Protein AF-A0AAQ4R296-F1 (afdb_monomer_lite)

Radius of gyration: 32.79 Å; chains: 1; bounding box: 54×38×102 Å

Foldseek 3Di:
DDDPPDDPDVVVVVVVVVVVVPPPPPVPPPPDPDDQADPVRDGPDDPDDPVPPVVVVVPVPVCLVVDDPVVVVVVVVVVVVVVCVVVVVVVVVVCVVVCVPVD

Organism: NCBI:txid481459

Secondary structure (DSSP, 8-state):
---------HHHHHHHHHHHHHS------------SB-TTS-B-------TTTTHHHH-HHHHHHHS-HHHHHHHHHHHHHHHHHHHHHHHHHHHHHHTTT--

pLDDT: mean 73.08, std 14.87, range [43.41, 98.0]

Sequence (103 aa):
MLSRKGLIPEDYLLTRLAEDVLQPKCFKAKPGKARFVTKNGTCNVAHTNIREQGRFLLDVFTTLVDLKWLHTLIIFTMSYLCSWLLFGMIWWLIAFAHGDLDQ

Structure (mmCIF, N/CA/C/O backbone):
data_AF-A0AAQ4R296-F1
#
_entry.id   AF-A0AAQ4R296-F1
#
loop_
_atom_site.group_PDB
_atom_site.id
_atom_site.type_symbol
_atom_site.label_atom_id
_atom_site.label_alt_id
_atom_site.label_comp_id
_atom_site.label_asym_id
_atom_site.label_entity_id
_atom_site.label_seq_id
_atom_site.pdbx_PDB_ins_code
_atom_site.Cartn_x
_atom_site.Cartn_y
_atom_site.Cartn_z
_atom_site.occupancy
_atom_site.B_iso_or_equiv
_atom_site.auth_seq_id
_atom_site.auth_comp_id
_atom_site.auth_asym_id
_atom_site.auth_atom_id
_atom_site.pdbx_PDB_model_num
ATOM 1 N N . MET A 1 1 ? 32.232 12.709 76.988 1.00 43.41 1 MET A N 1
ATOM 2 C CA . MET A 1 1 ? 31.586 11.778 76.038 1.00 43.41 1 MET A CA 1
ATOM 3 C C . MET A 1 1 ? 30.562 12.562 75.227 1.00 43.41 1 MET A C 1
ATOM 5 O O . MET A 1 1 ? 29.552 12.980 75.773 1.00 43.41 1 MET A O 1
ATOM 9 N N . LEU A 1 2 ? 30.902 12.890 73.977 1.00 47.44 2 LEU A N 1
ATOM 10 C CA . LEU A 1 2 ? 30.136 13.767 73.080 1.00 47.44 2 LEU A CA 1
ATOM 11 C C . LEU A 1 2 ? 28.945 13.012 72.472 1.00 47.44 2 LEU A C 1
ATOM 13 O O . LEU A 1 2 ? 29.137 12.147 71.621 1.00 47.44 2 LEU A O 1
ATOM 17 N N . SER A 1 3 ? 27.720 13.356 72.881 1.00 50.81 3 SER A N 1
ATOM 18 C CA . SER A 1 3 ? 26.495 12.883 72.226 1.00 50.81 3 SER A CA 1
ATOM 19 C C . SER A 1 3 ? 26.169 13.805 71.053 1.00 50.81 3 SER A C 1
ATOM 21 O O . SER A 1 3 ? 25.527 14.846 71.194 1.00 50.81 3 SER A O 1
ATOM 23 N N . ARG A 1 4 ? 26.695 13.438 69.883 1.00 54.53 4 ARG A N 1
ATOM 24 C CA . ARG A 1 4 ? 26.392 14.057 68.592 1.00 54.53 4 ARG A CA 1
ATOM 25 C C . ARG A 1 4 ? 24.957 13.657 68.223 1.00 54.53 4 ARG A C 1
ATOM 27 O O . ARG A 1 4 ? 24.749 12.640 67.570 1.00 54.53 4 ARG A O 1
ATOM 34 N N . LYS A 1 5 ? 23.960 14.415 68.692 1.00 55.22 5 LYS A N 1
ATOM 35 C CA . LYS A 1 5 ? 22.577 14.282 68.212 1.00 55.22 5 LYS A CA 1
ATOM 36 C C . LYS A 1 5 ? 22.589 14.620 66.724 1.00 55.22 5 LYS A C 1
ATOM 38 O O . LYS A 1 5 ? 22.878 15.752 66.344 1.00 55.22 5 LYS A O 1
ATOM 43 N N . GLY A 1 6 ? 22.417 13.587 65.905 1.00 60.69 6 GLY A N 1
ATOM 44 C CA . GLY A 1 6 ? 22.441 13.682 64.458 1.00 60.69 6 GLY A CA 1
ATOM 45 C C . GLY A 1 6 ? 21.386 14.670 63.986 1.00 60.69 6 GLY A C 1
ATOM 46 O O . GLY A 1 6 ? 20.214 14.536 64.327 1.00 60.69 6 GLY A O 1
ATOM 47 N N . LEU A 1 7 ? 21.844 15.656 63.218 1.00 61.12 7 LEU A N 1
ATOM 48 C CA . LEU A 1 7 ? 21.028 16.437 62.305 1.00 61.12 7 LEU A CA 1
ATOM 49 C C . LEU A 1 7 ? 20.248 15.462 61.415 1.00 61.12 7 LEU A C 1
ATOM 51 O O . LEU A 1 7 ? 20.813 14.898 60.478 1.00 61.12 7 LEU A O 1
ATOM 55 N N . ILE A 1 8 ? 18.968 15.264 61.701 1.00 62.47 8 ILE A N 1
ATOM 56 C CA . ILE A 1 8 ? 18.007 14.934 60.655 1.00 62.47 8 ILE A CA 1
ATOM 57 C C . ILE A 1 8 ? 17.452 16.287 60.200 1.00 62.47 8 ILE A C 1
ATOM 59 O O . ILE A 1 8 ? 16.864 16.984 61.025 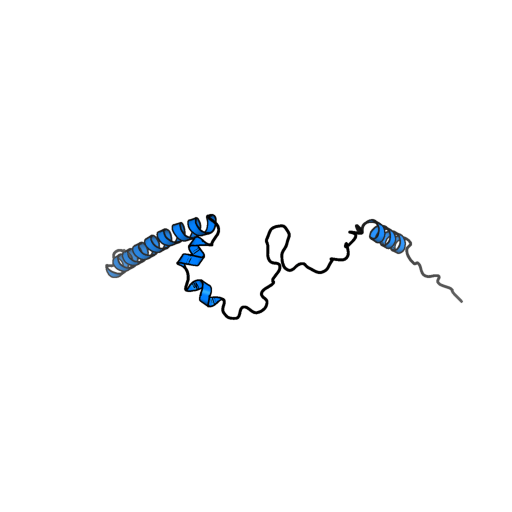1.00 62.47 8 ILE A O 1
ATOM 63 N N . PRO A 1 9 ? 17.684 16.712 58.948 1.00 65.69 9 PRO A N 1
ATOM 64 C CA . PRO A 1 9 ? 17.071 17.925 58.421 1.00 65.69 9 PRO A CA 1
ATOM 65 C C . PRO A 1 9 ? 15.544 17.752 58.388 1.00 65.69 9 PRO A C 1
ATOM 67 O O . PRO A 1 9 ? 15.049 16.821 57.751 1.00 65.69 9 PRO A O 1
ATOM 70 N N . GLU A 1 10 ? 14.805 18.635 59.069 1.00 64.81 10 GLU A N 1
ATOM 71 C CA . GLU A 1 10 ? 13.326 18.724 59.062 1.00 64.81 10 GLU A CA 1
ATOM 72 C C . GLU A 1 10 ? 12.752 18.805 57.633 1.00 64.81 10 GLU A C 1
ATOM 74 O O . GLU A 1 10 ? 11.625 18.385 57.362 1.00 64.81 10 GLU A O 1
ATOM 79 N N . ASP A 1 11 ? 13.582 19.250 56.689 1.00 60.94 11 ASP A N 1
ATOM 80 C CA . ASP A 1 11 ? 13.326 19.261 55.252 1.00 60.94 11 ASP A CA 1
ATOM 81 C C . ASP A 1 11 ? 12.949 17.867 54.724 1.00 60.94 11 ASP A C 1
ATOM 83 O O . ASP A 1 11 ? 12.101 17.741 53.841 1.00 60.94 11 ASP A O 1
ATOM 87 N N . TYR A 1 12 ? 13.521 16.795 55.287 1.00 67.06 12 TYR A N 1
ATOM 88 C CA . TYR A 1 12 ? 13.234 15.423 54.864 1.00 67.06 12 TYR A CA 1
ATOM 89 C C . TYR A 1 12 ? 11.830 14.969 55.288 1.00 67.06 12 TYR A C 1
ATOM 91 O O . TYR A 1 12 ? 11.148 14.268 54.538 1.00 67.06 12 TYR A O 1
ATOM 99 N N . LEU A 1 13 ? 11.373 15.395 56.469 1.00 69.12 13 LEU A N 1
ATOM 100 C CA . LEU A 1 13 ? 10.030 15.084 56.962 1.00 69.12 13 LEU A CA 1
ATOM 101 C C . LEU A 1 13 ? 8.962 15.882 56.211 1.00 69.12 13 LEU A C 1
ATOM 103 O O . LEU A 1 13 ? 7.935 15.327 55.823 1.00 69.12 13 LEU A O 1
ATOM 107 N N . LEU A 1 14 ? 9.238 17.158 55.944 1.00 69.00 14 LEU A N 1
ATOM 108 C CA . LEU A 1 14 ? 8.372 18.040 55.162 1.00 69.00 14 LEU A CA 1
ATOM 109 C C . LEU A 1 14 ? 8.243 17.567 53.711 1.00 69.00 14 LEU A C 1
ATOM 111 O O . LEU A 1 14 ? 7.138 17.553 53.175 1.00 69.00 14 LEU A O 1
ATOM 115 N N . THR A 1 15 ? 9.335 17.096 53.103 1.00 68.81 15 THR A N 1
ATOM 116 C CA . THR A 1 15 ? 9.303 16.530 51.745 1.00 68.81 15 THR A CA 1
ATOM 117 C C . THR A 1 15 ? 8.470 15.247 51.703 1.00 68.81 15 THR A C 1
ATOM 119 O O . THR A 1 15 ? 7.649 15.073 50.808 1.00 68.81 15 THR A O 1
ATOM 122 N N . ARG A 1 16 ? 8.602 14.370 52.709 1.00 68.31 16 ARG A N 1
ATOM 123 C CA . ARG A 1 16 ? 7.781 13.152 52.812 1.00 68.31 16 ARG A CA 1
ATOM 124 C C . ARG A 1 16 ? 6.297 13.450 53.039 1.00 68.31 16 ARG A C 1
ATOM 126 O O . ARG A 1 16 ? 5.463 12.803 52.415 1.00 68.31 16 ARG A O 1
ATOM 133 N N . LEU A 1 17 ? 5.968 14.441 53.869 1.00 70.50 17 LEU A N 1
ATOM 134 C CA . LEU A 1 17 ? 4.584 14.878 54.085 1.00 70.50 17 LEU A CA 1
ATOM 135 C C . LEU A 1 17 ? 3.977 15.540 52.841 1.00 70.50 17 LEU A C 1
ATOM 137 O O . LEU A 1 17 ? 2.805 15.315 52.545 1.00 70.50 17 LEU A O 1
ATOM 141 N N . ALA A 1 18 ? 4.758 16.326 52.0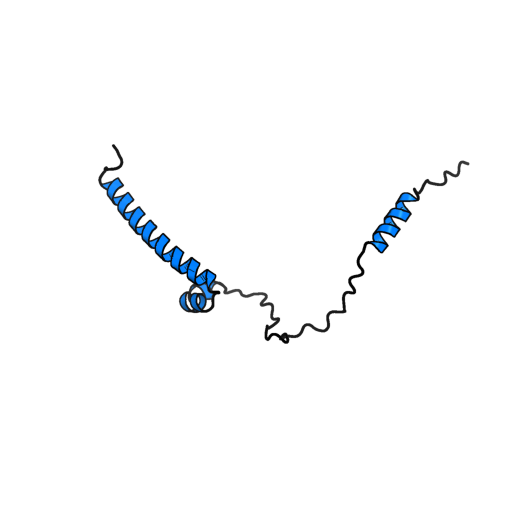95 1.00 68.06 18 ALA A N 1
ATOM 142 C CA . ALA A 1 18 ? 4.314 16.922 50.836 1.00 68.06 18 ALA A CA 1
ATOM 143 C C . ALA A 1 18 ? 4.031 15.852 49.765 1.00 68.06 18 ALA A C 1
ATOM 145 O O . ALA A 1 18 ? 3.042 15.957 49.037 1.00 68.06 18 ALA A O 1
ATOM 146 N N . GLU A 1 19 ? 4.844 14.792 49.714 1.00 62.59 19 GLU A N 1
ATOM 147 C CA . GLU A 1 19 ? 4.645 13.661 48.801 1.00 62.59 19 GLU A CA 1
ATOM 148 C C . GLU A 1 19 ? 3.344 12.888 49.099 1.00 62.59 19 GLU A C 1
ATOM 150 O O . GLU A 1 19 ? 2.627 12.495 48.176 1.00 62.59 19 GLU A O 1
ATOM 155 N N . ASP A 1 20 ? 2.987 12.728 50.380 1.00 61.12 20 ASP A N 1
ATOM 156 C CA . ASP A 1 20 ? 1.760 12.033 50.804 1.00 61.12 20 ASP A CA 1
ATOM 157 C C . ASP A 1 20 ? 0.470 12.808 50.476 1.00 61.12 20 ASP A C 1
ATOM 159 O O . ASP A 1 20 ? -0.585 12.199 50.272 1.00 61.12 20 ASP A O 1
ATOM 163 N N . VAL A 1 21 ? 0.532 14.143 50.400 1.00 63.72 21 VAL A N 1
ATOM 164 C CA . VAL A 1 21 ? -0.616 14.994 50.028 1.00 63.72 21 VAL A CA 1
ATOM 165 C C . VAL A 1 21 ? -0.749 15.129 48.506 1.00 63.72 21 VAL A C 1
ATOM 167 O O . VAL A 1 21 ? -1.869 15.213 47.999 1.00 63.72 21 VAL A O 1
ATOM 170 N N . LEU A 1 22 ? 0.367 15.115 47.765 1.00 60.75 22 LEU A N 1
ATOM 171 C CA . LEU A 1 22 ? 0.367 15.233 46.302 1.00 60.75 22 LEU A CA 1
ATOM 172 C C . LEU A 1 22 ? 0.099 13.906 45.581 1.00 60.75 22 LEU A C 1
ATOM 174 O O . LEU A 1 22 ? -0.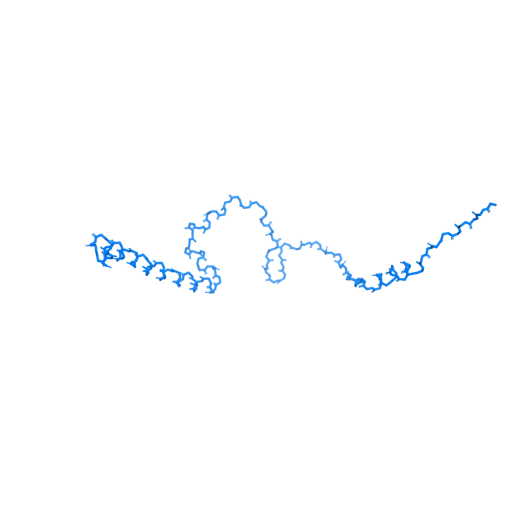168 13.918 44.382 1.00 60.75 22 LEU A O 1
ATOM 178 N N . GLN A 1 23 ? 0.116 12.763 46.272 1.00 55.19 23 GLN A N 1
ATOM 179 C CA . GLN A 1 23 ? -0.436 11.527 45.725 1.00 55.19 23 GLN A CA 1
ATOM 180 C C . GLN A 1 23 ? -1.958 11.679 45.601 1.00 55.19 23 GLN A C 1
ATOM 182 O O . GLN A 1 23 ? -2.662 11.614 46.617 1.00 55.19 23 GLN A O 1
ATOM 187 N N . PRO A 1 24 ? -2.528 11.820 44.384 1.00 49.69 24 PRO A N 1
ATOM 188 C CA . PRO A 1 24 ? -3.953 11.633 44.243 1.00 49.69 24 PRO A CA 1
ATOM 189 C C . PRO A 1 24 ? -4.212 10.192 44.667 1.00 49.69 24 PRO A C 1
ATOM 191 O O . PRO A 1 24 ? -3.817 9.248 43.978 1.00 49.69 24 PRO A O 1
ATOM 194 N N . LYS A 1 25 ? -4.881 10.003 45.807 1.00 52.59 25 LYS A N 1
ATOM 195 C CA . LYS A 1 25 ? -5.518 8.733 46.151 1.00 52.59 25 LYS A CA 1
ATOM 196 C C . LYS A 1 25 ? -6.626 8.519 45.128 1.00 52.59 25 LYS A C 1
ATOM 198 O O . LYS A 1 25 ? -7.805 8.714 45.405 1.00 52.59 25 LYS A O 1
ATOM 203 N N . CYS A 1 26 ? -6.235 8.150 43.909 1.00 49.94 26 CYS A N 1
ATOM 204 C CA . CYS A 1 26 ? -7.105 7.535 42.940 1.00 49.94 26 CYS A CA 1
ATOM 205 C C . CYS A 1 26 ? -7.573 6.277 43.649 1.00 49.94 26 CYS A C 1
ATOM 207 O O . CYS A 1 26 ? -6.830 5.300 43.752 1.00 49.94 26 CYS A O 1
ATOM 209 N N . PHE A 1 27 ? -8.760 6.361 44.246 1.00 53.31 27 PHE A N 1
ATOM 210 C CA . PHE A 1 27 ? -9.475 5.225 44.781 1.00 53.31 27 PHE A CA 1
ATOM 211 C C . PHE A 1 27 ? -9.518 4.210 43.644 1.00 53.31 27 PHE A C 1
ATOM 213 O O . PHE A 1 27 ? -10.321 4.320 42.718 1.00 53.31 27 PHE A O 1
ATOM 220 N N . LYS A 1 28 ? -8.593 3.249 43.668 1.00 58.72 28 LYS A N 1
ATOM 221 C CA . LYS A 1 28 ? -8.639 2.082 42.807 1.00 58.72 28 LYS A CA 1
ATOM 222 C C . LYS A 1 28 ? -9.855 1.319 43.303 1.00 58.72 28 LYS A C 1
ATOM 224 O O . LYS A 1 28 ? -9.759 0.520 44.232 1.00 58.72 28 LYS A O 1
ATOM 229 N N . ALA A 1 29 ? -11.022 1.649 42.750 1.00 62.00 29 ALA A N 1
ATOM 230 C CA . ALA A 1 29 ? -12.213 0.843 42.904 1.00 62.00 29 ALA A CA 1
ATOM 231 C C . ALA A 1 29 ? -11.769 -0.585 42.600 1.00 62.00 29 ALA A C 1
ATOM 233 O O . ALA A 1 29 ? -11.218 -0.828 41.523 1.00 62.00 29 ALA A O 1
ATOM 234 N N . LYS A 1 30 ? -11.894 -1.487 43.584 1.00 60.41 30 LYS A N 1
ATOM 235 C CA . LYS A 1 30 ? -11.560 -2.903 43.410 1.00 60.41 30 LYS A CA 1
ATOM 236 C C . LYS A 1 30 ? -12.162 -3.320 42.070 1.00 60.41 30 LYS A C 1
ATOM 238 O O . LYS A 1 30 ? -13.385 -3.204 41.946 1.00 60.41 30 LYS A O 1
ATOM 243 N N . PRO A 1 31 ? -11.367 -3.712 41.059 1.00 60.97 31 PRO A N 1
ATOM 244 C CA . PRO A 1 31 ? -11.952 -4.082 39.789 1.00 60.97 31 PRO A CA 1
ATOM 245 C C . PRO A 1 31 ? -12.828 -5.295 40.082 1.00 60.97 31 PRO A C 1
ATOM 247 O O . PRO A 1 31 ? -12.338 -6.359 40.461 1.00 60.97 31 PRO A O 1
ATOM 250 N N . GLY A 1 32 ? -14.148 -5.111 40.005 1.00 64.94 32 GLY A N 1
ATOM 251 C CA . GLY A 1 32 ? -15.073 -6.234 40.011 1.00 64.94 32 GLY A CA 1
ATOM 252 C C . GLY A 1 32 ? -14.631 -7.211 38.924 1.00 64.94 32 GLY A C 1
ATOM 253 O O . GLY A 1 32 ? -14.050 -6.778 37.927 1.00 64.94 32 GLY A O 1
ATOM 254 N N . LYS A 1 33 ? -14.868 -8.515 39.131 1.00 71.69 33 LYS A N 1
ATOM 255 C CA . LYS A 1 33 ? -14.536 -9.577 38.164 1.00 71.69 33 LYS A CA 1
ATOM 256 C C . LYS A 1 33 ? -14.716 -9.067 36.729 1.00 71.69 33 LYS A C 1
ATOM 258 O O . LYS A 1 33 ? -15.815 -8.630 36.373 1.00 71.69 33 LYS A O 1
ATOM 263 N N . ALA A 1 34 ? -13.636 -9.091 35.946 1.00 69.00 34 ALA A N 1
ATOM 264 C CA . ALA A 1 34 ? -13.670 -8.660 34.556 1.00 69.00 34 ALA A CA 1
ATOM 265 C C . ALA A 1 34 ? -14.779 -9.435 33.830 1.00 69.00 34 ALA A C 1
ATOM 267 O O . ALA A 1 34 ? -14.850 -10.662 33.908 1.00 69.00 34 ALA A O 1
ATOM 268 N N . ARG A 1 35 ? -15.700 -8.712 33.191 1.00 72.88 35 ARG A N 1
ATOM 269 C CA . ARG A 1 35 ? -16.821 -9.319 32.465 1.00 72.88 35 ARG A CA 1
ATOM 270 C C . ARG A 1 35 ? -16.341 -9.763 31.085 1.00 72.88 35 ARG A C 1
ATOM 272 O O . ARG A 1 35 ? -15.591 -9.029 30.448 1.00 72.88 35 ARG A O 1
ATOM 279 N N . PHE A 1 36 ? -16.801 -10.932 30.633 1.00 72.38 36 PHE A N 1
ATOM 280 C CA . PHE A 1 36 ? -16.465 -11.497 29.317 1.00 72.38 36 PHE A CA 1
ATOM 281 C C . PHE A 1 36 ? -16.958 -10.613 28.160 1.00 72.38 36 PHE A C 1
ATOM 283 O O . PHE A 1 36 ? -16.276 -10.485 27.151 1.00 72.38 36 PHE A O 1
ATOM 290 N N . VAL A 1 37 ? -18.100 -9.940 28.336 1.00 76.44 37 VAL A N 1
ATOM 291 C CA . VAL A 1 37 ? -18.661 -8.974 27.380 1.00 76.44 37 VAL A CA 1
ATOM 292 C C . VAL A 1 37 ? -18.986 -7.678 28.118 1.00 76.44 37 VAL A C 1
ATOM 294 O O . VAL A 1 37 ? -19.566 -7.696 29.211 1.00 76.44 37 VAL A O 1
ATOM 297 N N . THR A 1 38 ? -18.587 -6.543 27.552 1.00 78.25 38 THR A N 1
ATOM 298 C CA . THR A 1 38 ? -18.938 -5.219 28.074 1.00 78.25 38 THR A CA 1
ATOM 299 C C . THR A 1 38 ? -20.364 -4.841 27.665 1.00 78.25 38 THR A C 1
ATOM 301 O O . THR A 1 38 ? -20.917 -5.372 26.706 1.00 78.25 38 THR A O 1
ATOM 304 N N . LYS A 1 39 ? -20.982 -3.873 28.356 1.00 80.31 39 LYS A N 1
ATOM 305 C CA . LYS A 1 39 ? -22.314 -3.364 27.966 1.00 80.31 39 LYS A CA 1
ATOM 306 C C . LYS A 1 39 ? -22.337 -2.724 26.568 1.00 80.31 39 LYS A C 1
ATOM 308 O O . LYS A 1 39 ? -23.408 -2.577 25.999 1.00 80.31 39 LYS A O 1
ATOM 313 N N . ASN A 1 40 ? -21.166 -2.390 26.024 1.00 78.12 40 ASN A N 1
ATOM 314 C CA . ASN A 1 40 ? -20.994 -1.829 24.687 1.00 78.12 40 ASN A CA 1
ATOM 315 C C . ASN A 1 40 ? -20.862 -2.924 23.610 1.00 78.12 40 ASN A C 1
ATOM 317 O O . ASN A 1 40 ? -20.573 -2.614 22.462 1.00 78.12 40 ASN A O 1
ATOM 321 N N . GLY A 1 41 ? -21.016 -4.202 23.984 1.00 74.69 41 GLY A N 1
ATOM 322 C CA . GLY A 1 41 ? -20.924 -5.344 23.072 1.00 74.69 41 GLY A CA 1
ATOM 323 C C . GLY A 1 41 ? -19.498 -5.802 22.765 1.00 74.69 41 GLY A C 1
ATOM 324 O O . GLY A 1 41 ? -19.322 -6.751 22.009 1.00 74.69 41 GLY A O 1
ATOM 325 N N . THR A 1 42 ? -18.468 -5.180 23.351 1.00 73.44 42 THR A N 1
ATOM 326 C CA . THR A 1 42 ? -17.080 -5.610 23.134 1.00 73.44 42 THR A CA 1
ATOM 327 C C . THR A 1 42 ? -16.748 -6.827 24.000 1.00 73.44 42 THR A C 1
ATOM 329 O O . THR A 1 42 ? -16.980 -6.823 25.212 1.00 73.44 42 THR A O 1
ATOM 332 N N . CYS A 1 43 ? -16.200 -7.877 23.390 1.00 74.50 43 CYS A N 1
ATOM 333 C CA . CYS A 1 43 ? -15.724 -9.061 24.103 1.00 74.50 43 CYS A CA 1
ATOM 334 C C . CYS A 1 43 ? -14.337 -8.791 24.695 1.00 74.50 43 CYS A C 1
ATOM 336 O O . CYS A 1 43 ? -13.405 -8.432 23.980 1.00 74.50 43 CYS A O 1
ATOM 338 N N . ASN A 1 44 ? -14.184 -8.987 26.001 1.00 68.62 44 ASN A N 1
ATOM 339 C CA . ASN A 1 44 ? -12.929 -8.781 26.718 1.00 68.62 44 ASN A CA 1
ATOM 340 C C . ASN A 1 44 ? -12.094 -10.072 26.736 1.00 68.62 44 ASN A C 1
ATOM 342 O O . ASN A 1 44 ? -11.717 -10.580 27.793 1.00 68.62 44 ASN A O 1
ATOM 346 N N . VAL A 1 45 ? -11.870 -10.638 25.549 1.00 69.56 45 VAL A N 1
ATOM 347 C CA . VAL A 1 45 ? -11.063 -11.843 25.351 1.00 69.56 45 VAL A CA 1
ATOM 348 C C . VAL A 1 45 ? -9.727 -11.416 24.770 1.00 69.56 45 VAL A C 1
ATOM 350 O O . VAL A 1 45 ? -9.608 -11.134 23.581 1.00 69.56 45 VAL A O 1
ATOM 353 N N . ALA A 1 46 ? -8.704 -11.359 25.616 1.00 64.06 46 ALA A N 1
ATOM 354 C CA . ALA A 1 46 ? -7.338 -11.237 25.141 1.00 64.06 46 ALA A CA 1
ATOM 355 C C . ALA A 1 46 ? -6.914 -12.597 24.570 1.00 64.06 46 ALA A C 1
ATOM 357 O O . ALA A 1 46 ? -6.626 -13.528 25.322 1.00 64.06 46 A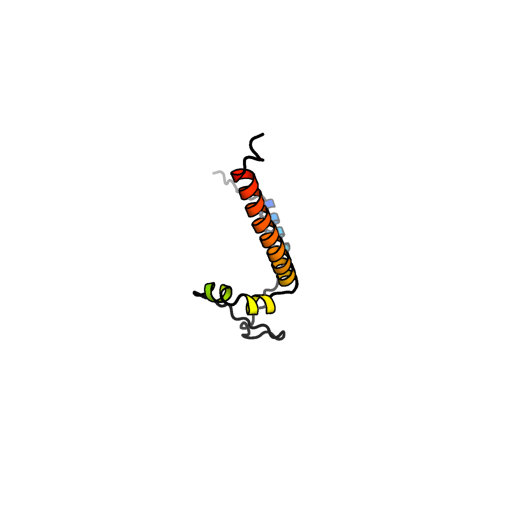LA A O 1
ATOM 358 N N . HIS A 1 47 ? -6.901 -12.730 23.243 1.00 63.31 47 HIS A N 1
ATOM 359 C CA . HIS A 1 47 ? -6.284 -13.875 22.578 1.00 63.31 47 HIS A CA 1
ATOM 360 C C . HIS A 1 47 ? -4.761 -13.820 22.780 1.00 63.31 47 HIS A C 1
ATOM 362 O O . HIS A 1 47 ? -4.009 -13.289 21.967 1.00 63.31 47 HIS A O 1
ATOM 368 N N . THR A 1 48 ? -4.300 -14.365 23.901 1.00 54.22 48 THR A N 1
ATOM 369 C CA . THR A 1 48 ? 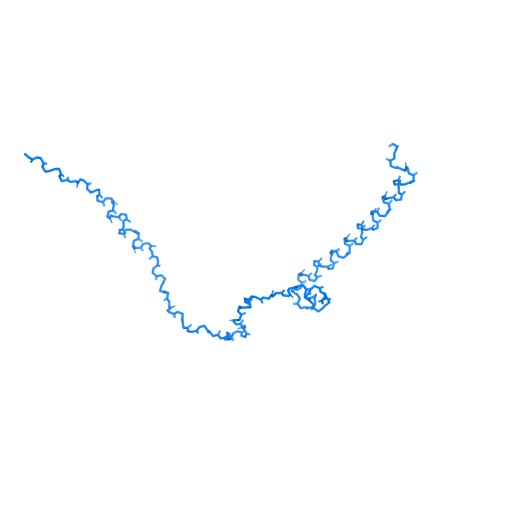-2.899 -14.730 24.100 1.00 54.22 48 THR A CA 1
ATOM 370 C C . THR A 1 48 ? -2.660 -16.058 23.370 1.00 54.22 48 THR A C 1
ATOM 372 O O . THR A 1 48 ? -3.403 -17.011 23.589 1.00 54.22 48 THR A O 1
ATOM 375 N N . ASN A 1 49 ? -1.659 -16.111 22.478 1.00 54.16 49 ASN A N 1
ATOM 376 C CA . ASN A 1 49 ? -1.268 -17.274 21.653 1.00 54.16 49 ASN A CA 1
ATOM 377 C C . ASN A 1 49 ? -2.051 -17.519 20.338 1.00 54.16 49 ASN A C 1
ATOM 379 O O . ASN A 1 49 ? -2.494 -18.633 20.060 1.00 54.16 49 ASN A O 1
ATOM 383 N N . ILE A 1 50 ? -2.168 -16.507 19.468 1.00 60.31 50 ILE A N 1
ATOM 384 C CA . ILE A 1 50 ? -2.538 -16.739 18.058 1.00 60.31 50 ILE A CA 1
ATOM 385 C C . ILE A 1 50 ? -1.268 -17.108 17.291 1.00 60.31 50 ILE A C 1
ATOM 387 O O . ILE A 1 50 ? -0.551 -16.250 16.787 1.00 60.31 50 ILE A O 1
ATOM 391 N N . ARG A 1 51 ? -0.978 -18.405 17.211 1.00 56.38 51 ARG A N 1
ATOM 392 C CA . ARG A 1 51 ? 0.212 -18.939 16.529 1.00 56.38 51 ARG A CA 1
ATOM 393 C C . ARG A 1 51 ? 0.114 -18.912 14.993 1.00 56.38 51 ARG A C 1
ATOM 395 O O . ARG A 1 51 ? 1.064 -19.289 14.320 1.00 56.38 51 ARG A O 1
ATOM 402 N N . GLU A 1 52 ? -1.014 -18.455 14.440 1.00 56.19 52 GLU A N 1
ATOM 403 C CA . GLU A 1 52 ? -1.337 -18.517 13.005 1.00 56.19 52 GLU A CA 1
ATOM 404 C C . GLU A 1 52 ? -1.803 -17.171 12.417 1.00 56.19 52 GLU A C 1
ATOM 406 O O . GLU A 1 52 ? -2.763 -17.102 11.652 1.00 56.19 52 GLU A O 1
ATOM 411 N N . GLN A 1 53 ? -1.116 -16.072 12.744 1.00 58.22 53 GLN A N 1
ATOM 412 C CA . GLN A 1 53 ? -1.446 -14.749 12.188 1.00 58.22 53 GLN A CA 1
ATOM 413 C C . GLN A 1 53 ? -1.263 -14.654 10.655 1.00 58.22 53 GLN A C 1
ATOM 415 O O . GLN A 1 53 ? -1.814 -13.756 10.024 1.00 58.22 53 GLN A O 1
ATOM 420 N N . GLY A 1 54 ? -0.540 -15.590 10.030 1.00 58.38 54 GLY A N 1
ATOM 421 C CA . GLY A 1 54 ? -0.342 -15.620 8.575 1.00 58.38 54 GLY A CA 1
ATOM 422 C C . GLY A 1 54 ? -1.604 -15.959 7.771 1.00 58.38 54 GLY A C 1
ATOM 423 O O . GLY A 1 54 ? -1.705 -15.579 6.608 1.00 58.38 54 GLY A O 1
ATOM 424 N N . ARG A 1 55 ? -2.598 -16.618 8.385 1.00 63.16 55 ARG A N 1
ATOM 425 C CA . ARG A 1 55 ? -3.841 -17.011 7.699 1.00 63.16 55 ARG A CA 1
ATOM 426 C C . ARG A 1 55 ? -4.748 -15.811 7.380 1.00 63.16 55 ARG A C 1
ATOM 428 O O . ARG A 1 55 ? -5.564 -15.903 6.474 1.00 63.16 55 ARG A O 1
ATOM 435 N N . PHE A 1 56 ? -4.547 -14.676 8.057 1.00 57.88 56 PHE A N 1
ATOM 436 C CA . PHE A 1 56 ? -5.256 -13.421 7.778 1.00 57.88 56 PHE A CA 1
ATOM 437 C C . PHE A 1 56 ? -4.757 -12.715 6.508 1.00 57.88 56 PHE A C 1
ATOM 439 O O . PHE A 1 56 ? -5.522 -11.996 5.879 1.00 57.88 56 PHE A O 1
ATOM 446 N N . LEU A 1 57 ? -3.500 -12.932 6.099 1.00 61.62 57 LEU A N 1
ATOM 447 C CA . LEU A 1 57 ? -2.933 -12.305 4.894 1.00 61.62 57 LEU A CA 1
ATOM 448 C C . LEU A 1 57 ? -3.401 -12.978 3.596 1.00 61.62 57 LEU A C 1
ATOM 450 O O . LEU A 1 57 ? -3.446 -12.332 2.554 1.00 61.62 57 LEU A O 1
ATOM 454 N N . LEU A 1 58 ? -3.754 -14.266 3.659 1.00 64.12 58 LEU A N 1
ATOM 455 C CA . LEU A 1 58 ? -4.305 -15.006 2.517 1.00 64.12 58 LEU A CA 1
ATOM 456 C C . LEU A 1 58 ? -5.742 -14.594 2.191 1.00 64.12 58 LEU A C 1
ATOM 458 O O . LEU A 1 58 ? -6.165 -14.720 1.045 1.00 64.12 58 LEU A O 1
ATOM 462 N N . ASP A 1 59 ? -6.470 -14.069 3.175 1.00 67.25 59 ASP A N 1
ATOM 463 C CA . ASP A 1 59 ? -7.843 -13.600 3.016 1.00 67.25 59 ASP A CA 1
ATOM 464 C C . ASP A 1 59 ? -7.884 -12.071 2.853 1.00 67.25 59 ASP A C 1
ATOM 466 O O . ASP A 1 59 ? -8.517 -11.326 3.606 1.00 67.25 59 ASP A O 1
ATOM 470 N N . VAL A 1 60 ? -7.111 -11.582 1.874 1.00 70.81 60 VAL A N 1
ATOM 471 C CA . VAL A 1 60 ? -6.866 -10.145 1.662 1.00 70.81 60 VAL A CA 1
ATOM 472 C C . VAL A 1 60 ? -8.148 -9.377 1.331 1.00 70.81 60 VAL A C 1
ATOM 474 O O . VAL A 1 60 ? -8.264 -8.202 1.657 1.00 70.81 60 VAL A O 1
ATOM 477 N N . PHE A 1 61 ? -9.125 -10.034 0.699 1.00 63.25 61 PHE A N 1
ATOM 478 C CA . PHE A 1 61 ? -10.378 -9.406 0.285 1.00 63.25 61 PHE A CA 1
ATOM 479 C C . PHE A 1 61 ? -11.376 -9.259 1.436 1.00 63.25 61 PHE A C 1
ATOM 481 O O . PHE A 1 61 ? -12.013 -8.212 1.542 1.00 63.25 61 PHE A O 1
ATOM 488 N N . THR A 1 62 ? -11.499 -10.255 2.320 1.00 68.25 62 THR A N 1
ATOM 489 C CA . THR A 1 62 ? -12.384 -10.137 3.492 1.00 68.25 62 THR A CA 1
ATOM 490 C C . THR A 1 62 ? -11.756 -9.247 4.564 1.00 68.25 62 THR A C 1
ATOM 492 O O . THR A 1 62 ? -12.468 -8.474 5.195 1.00 68.25 62 THR A O 1
ATOM 495 N N . THR A 1 63 ? -10.424 -9.242 4.704 1.00 70.44 63 THR A N 1
ATOM 496 C CA . THR A 1 63 ? -9.731 -8.269 5.562 1.00 70.44 63 THR A CA 1
ATOM 497 C C . THR A 1 63 ? -9.891 -6.853 5.020 1.00 70.44 63 THR A C 1
ATOM 499 O O . THR A 1 63 ? -10.274 -5.964 5.769 1.00 70.44 63 THR A O 1
ATOM 502 N N . LEU A 1 64 ? -9.718 -6.619 3.716 1.00 67.94 64 LEU A N 1
ATOM 503 C CA . LEU A 1 64 ? -9.967 -5.301 3.120 1.00 67.94 64 LEU A CA 1
ATOM 504 C C . LEU A 1 64 ? -11.377 -4.761 3.387 1.00 67.94 64 LEU A C 1
ATOM 506 O O . LEU A 1 64 ? -11.527 -3.552 3.575 1.00 67.94 64 LEU A O 1
ATOM 510 N N . VAL A 1 65 ? -12.385 -5.641 3.394 1.00 68.31 65 VAL A N 1
ATOM 511 C CA . VAL A 1 65 ? -13.787 -5.277 3.650 1.00 68.31 65 VAL A CA 1
ATOM 512 C C . VAL A 1 65 ? -14.079 -5.035 5.137 1.00 68.31 65 VAL A C 1
ATOM 514 O O . VAL A 1 65 ? -14.941 -4.218 5.451 1.00 68.31 65 VAL A O 1
ATOM 517 N N . ASP A 1 66 ? -13.361 -5.711 6.040 1.00 74.81 66 ASP A N 1
ATOM 518 C CA . ASP A 1 66 ? -13.503 -5.591 7.503 1.00 74.81 66 ASP A CA 1
ATOM 519 C C . ASP A 1 66 ? -12.653 -4.443 8.096 1.00 74.81 66 ASP A C 1
ATOM 521 O O . ASP A 1 66 ? -12.907 -3.942 9.195 1.00 74.81 66 ASP A O 1
ATOM 525 N N . LEU A 1 67 ? -11.644 -3.970 7.356 1.00 76.25 67 LEU A N 1
ATOM 526 C CA . LEU A 1 67 ? -10.779 -2.867 7.766 1.00 76.25 67 LEU A CA 1
ATOM 527 C C . LEU A 1 67 ? -11.506 -1.505 7.720 1.00 76.25 67 LEU A C 1
ATOM 529 O O . LEU A 1 67 ? -12.367 -1.228 6.888 1.00 76.25 67 LEU A O 1
ATOM 533 N N . LYS A 1 68 ? -11.112 -0.591 8.621 1.00 81.94 68 LYS A N 1
ATOM 534 C CA . LYS A 1 68 ? -11.646 0.786 8.675 1.00 81.94 68 LYS A CA 1
ATOM 535 C C . LYS A 1 68 ? -11.457 1.499 7.326 1.00 81.94 68 LYS A C 1
ATOM 537 O O . LYS A 1 68 ? -10.409 1.359 6.706 1.00 81.94 68 LYS A O 1
ATOM 542 N N . TRP A 1 69 ? -12.392 2.383 6.970 1.00 82.69 69 TRP A N 1
ATOM 543 C CA . TRP A 1 69 ? -12.430 3.131 5.697 1.00 82.69 69 TRP A CA 1
ATOM 544 C C . TRP A 1 69 ? -11.093 3.760 5.249 1.00 82.69 69 TRP A C 1
ATOM 546 O O . TRP A 1 69 ? -10.757 3.731 4.066 1.00 82.69 69 TRP A O 1
ATOM 556 N N . LEU A 1 70 ? -10.283 4.275 6.184 1.00 86.06 70 LEU A N 1
ATOM 557 C CA . LEU A 1 70 ? -8.966 4.843 5.866 1.00 86.06 70 LEU A CA 1
ATOM 558 C C . LEU A 1 70 ? -7.997 3.799 5.286 1.00 86.06 70 LEU A C 1
ATOM 560 O O . LEU A 1 70 ? -7.226 4.103 4.382 1.00 86.06 70 LEU A O 1
ATOM 564 N N . HIS A 1 71 ? -8.039 2.564 5.782 1.00 84.44 71 HIS A N 1
ATOM 565 C CA . HIS A 1 71 ? -7.187 1.495 5.276 1.00 84.44 71 HIS A CA 1
ATOM 566 C C . HIS A 1 71 ? -7.570 1.100 3.852 1.00 84.44 71 HIS A C 1
ATOM 568 O O . HIS A 1 71 ? -6.684 0.876 3.032 1.00 84.44 71 HIS A O 1
ATOM 574 N N . THR A 1 72 ? -8.865 1.097 3.530 1.00 84.44 72 THR A N 1
ATOM 575 C CA . THR A 1 72 ? -9.344 0.869 2.164 1.00 84.44 72 THR A CA 1
ATOM 576 C C . THR A 1 72 ? -8.791 1.931 1.208 1.00 84.44 72 THR A C 1
ATOM 578 O O . THR A 1 72 ? -8.272 1.589 0.149 1.00 84.44 72 THR A O 1
ATOM 581 N N . LEU A 1 73 ? -8.807 3.212 1.604 1.00 87.25 73 LEU A N 1
ATOM 582 C CA . LEU A 1 73 ? -8.228 4.306 0.810 1.00 87.25 73 LEU A CA 1
ATOM 583 C C . LEU A 1 73 ? -6.707 4.197 0.636 1.00 87.25 73 LEU A C 1
ATOM 585 O O . LEU A 1 73 ? -6.192 4.449 -0.457 1.00 87.25 73 LEU A O 1
ATOM 589 N N . ILE A 1 74 ? -5.980 3.817 1.690 1.00 88.94 74 ILE A N 1
ATOM 590 C CA . ILE A 1 74 ? -4.526 3.616 1.624 1.00 88.94 74 ILE A CA 1
ATOM 591 C C . ILE A 1 74 ? -4.195 2.483 0.655 1.00 88.94 74 ILE A C 1
ATOM 593 O O . ILE A 1 74 ? -3.325 2.652 -0.195 1.00 88.94 74 ILE A O 1
ATOM 597 N N . ILE A 1 75 ? -4.890 1.348 0.750 1.00 87.56 75 ILE A N 1
ATOM 598 C CA . ILE A 1 75 ? -4.624 0.185 -0.105 1.00 87.56 75 ILE A CA 1
ATOM 599 C C . ILE A 1 75 ? -4.977 0.492 -1.561 1.00 87.56 75 ILE A C 1
ATOM 601 O O . ILE A 1 75 ? -4.196 0.172 -2.457 1.00 87.56 75 ILE A O 1
ATOM 605 N N . PHE A 1 76 ? -6.091 1.188 -1.799 1.00 86.88 76 PHE A N 1
ATOM 606 C CA . PHE A 1 76 ? -6.444 1.688 -3.125 1.00 86.88 76 PHE A CA 1
ATOM 607 C C . PHE A 1 76 ? -5.310 2.540 -3.704 1.00 86.88 76 PHE A C 1
ATOM 609 O O . PHE A 1 76 ? -4.775 2.222 -4.762 1.00 86.88 76 PHE A O 1
ATOM 616 N N . THR A 1 77 ? -4.861 3.554 -2.967 1.00 93.19 77 THR A N 1
ATOM 617 C CA . THR A 1 77 ? -3.777 4.447 -3.401 1.00 93.19 77 THR A CA 1
ATOM 618 C C . THR A 1 77 ? -2.473 3.680 -3.646 1.00 93.19 77 THR A C 1
ATOM 620 O O . THR A 1 77 ? -1.851 3.845 -4.693 1.00 93.19 77 THR A O 1
ATOM 623 N N . MET A 1 78 ? -2.089 2.779 -2.736 1.00 90.62 78 MET A N 1
ATOM 624 C CA . MET A 1 78 ? -0.897 1.936 -2.879 1.00 90.62 78 MET A CA 1
ATOM 625 C C . MET A 1 78 ? -0.946 1.054 -4.126 1.00 90.62 78 MET A C 1
ATOM 627 O O . MET A 1 78 ? 0.074 0.912 -4.791 1.00 90.62 78 MET A O 1
ATOM 631 N N . SER A 1 79 ? -2.110 0.511 -4.493 1.00 91.31 79 SER A N 1
ATOM 632 C CA . SER A 1 79 ? -2.239 -0.297 -5.712 1.00 91.31 79 SER A CA 1
ATOM 633 C C . SER A 1 79 ? -1.925 0.506 -6.983 1.00 91.31 79 SER A C 1
ATOM 635 O O . SER A 1 79 ? -1.172 0.032 -7.838 1.00 91.31 79 SER A O 1
ATOM 637 N N . TYR A 1 80 ? -2.398 1.757 -7.071 1.00 93.12 80 TYR A N 1
ATOM 638 C CA . TYR A 1 80 ? -2.067 2.655 -8.182 1.00 93.12 80 TYR A CA 1
ATOM 639 C C . TYR A 1 80 ? -0.590 3.033 -8.184 1.00 93.12 80 TYR A C 1
ATOM 641 O O . TYR A 1 80 ? 0.056 2.921 -9.225 1.00 93.12 80 TYR A O 1
ATOM 649 N N . LEU A 1 81 ? -0.035 3.408 -7.029 1.00 96.56 81 LEU A N 1
ATOM 650 C CA . LEU A 1 81 ? 1.389 3.726 -6.907 1.00 96.56 81 LEU A CA 1
ATOM 651 C C . LEU A 1 81 ? 2.267 2.541 -7.325 1.00 96.56 81 LEU A C 1
ATOM 653 O O . LEU A 1 81 ? 3.193 2.721 -8.110 1.00 96.56 81 LEU A O 1
ATOM 657 N N . CYS A 1 82 ? 1.953 1.326 -6.867 1.00 96.19 82 CYS A N 1
ATOM 658 C CA . CYS A 1 82 ? 2.655 0.114 -7.282 1.00 96.19 82 CYS A CA 1
ATOM 659 C C . CYS A 1 82 ? 2.567 -0.098 -8.795 1.00 96.19 82 CYS A C 1
ATOM 661 O O . CYS A 1 82 ? 3.584 -0.393 -9.413 1.00 96.19 82 CYS A O 1
ATOM 663 N N . SER A 1 83 ? 1.394 0.092 -9.407 1.00 96.38 83 SER A N 1
ATOM 664 C CA . SER A 1 83 ? 1.257 -0.032 -10.861 1.00 96.38 83 SER A CA 1
ATOM 665 C C . SER A 1 83 ? 2.130 0.982 -11.612 1.00 96.38 83 SER A C 1
ATOM 667 O O . SER A 1 83 ? 2.869 0.598 -12.516 1.00 96.38 83 SER A O 1
ATOM 669 N N . TRP A 1 84 ? 2.130 2.253 -11.196 1.00 97.69 84 TRP A N 1
ATOM 670 C CA . TRP A 1 84 ? 2.948 3.300 -11.810 1.00 97.69 84 TRP A CA 1
ATOM 671 C C . TRP A 1 84 ? 4.437 3.033 -11.655 1.00 97.69 84 TRP A C 1
ATOM 673 O O . TRP A 1 84 ? 5.178 3.184 -12.622 1.00 97.69 84 TRP A O 1
ATOM 683 N N . LEU A 1 85 ? 4.873 2.596 -10.473 1.00 98.00 85 LEU A N 1
ATOM 684 C CA . LEU A 1 85 ? 6.267 2.232 -10.242 1.00 98.00 85 LEU A CA 1
ATOM 685 C C . LEU A 1 85 ? 6.678 1.024 -11.082 1.00 98.00 85 LEU A C 1
ATOM 687 O O . LEU A 1 85 ? 7.750 1.053 -11.669 1.00 98.00 85 LEU A O 1
ATOM 691 N N . LEU A 1 86 ? 5.839 -0.008 -11.198 1.00 97.69 86 LEU A N 1
ATOM 692 C CA . LEU A 1 86 ? 6.141 -1.171 -12.036 1.00 97.69 86 LEU A CA 1
ATOM 693 C C . LEU A 1 86 ? 6.310 -0.774 -13.504 1.00 97.69 86 LEU A C 1
ATOM 695 O O . LEU A 1 86 ? 7.327 -1.104 -14.110 1.00 97.69 86 LEU A O 1
ATOM 699 N N . PHE A 1 87 ? 5.357 -0.028 -14.067 1.00 96.62 87 PHE A N 1
ATOM 700 C CA . PHE A 1 87 ? 5.470 0.439 -15.448 1.00 96.62 87 PHE A CA 1
ATOM 701 C C . PHE A 1 87 ? 6.646 1.401 -15.631 1.00 96.62 87 PHE A C 1
ATOM 703 O O . PHE A 1 87 ? 7.391 1.260 -16.596 1.00 96.62 87 PHE A O 1
ATOM 710 N N . GLY A 1 88 ? 6.861 2.329 -14.698 1.00 97.12 88 GLY A N 1
ATOM 711 C CA . GLY A 1 88 ? 8.000 3.245 -14.720 1.00 97.12 88 GLY A CA 1
ATOM 712 C C . GLY A 1 88 ? 9.341 2.511 -14.693 1.00 97.12 88 GLY A C 1
ATOM 713 O O . GLY A 1 88 ? 10.223 2.827 -15.484 1.00 97.12 88 GLY A O 1
ATOM 714 N N . MET A 1 89 ? 9.472 1.479 -13.857 1.00 97.31 89 MET A N 1
ATOM 715 C CA . MET A 1 89 ? 10.665 0.630 -13.792 1.00 97.31 89 MET A CA 1
ATOM 716 C C . MET A 1 89 ? 10.881 -0.160 -15.083 1.00 97.31 89 MET A C 1
ATOM 718 O O . MET A 1 89 ? 12.014 -0.260 -15.545 1.00 97.31 89 MET A O 1
ATOM 722 N N . ILE A 1 90 ? 9.817 -0.697 -15.689 1.00 97.12 90 ILE A N 1
ATOM 723 C CA . ILE A 1 90 ? 9.903 -1.388 -16.984 1.00 97.12 90 ILE A CA 1
ATOM 724 C C . ILE A 1 90 ? 10.402 -0.425 -18.065 1.00 97.12 90 ILE A C 1
ATOM 726 O O . ILE A 1 90 ? 11.341 -0.749 -18.784 1.00 97.12 90 ILE A O 1
ATOM 730 N N . TRP A 1 91 ? 9.818 0.770 -18.156 1.00 95.12 91 TRP A N 1
ATOM 731 C CA . TRP A 1 91 ? 10.242 1.787 -19.120 1.00 95.12 91 TRP A CA 1
ATOM 732 C C . TRP A 1 91 ? 11.680 2.243 -18.896 1.00 95.12 91 TRP A C 1
ATOM 734 O O . TRP A 1 91 ? 12.441 2.362 -19.853 1.00 95.12 91 TRP A O 1
ATOM 744 N N . TRP A 1 92 ? 12.071 2.441 -17.639 1.00 94.31 92 TRP A N 1
ATOM 745 C CA . TRP A 1 92 ? 13.443 2.774 -17.282 1.00 94.31 92 TRP A CA 1
ATOM 746 C C . TRP A 1 92 ? 14.426 1.672 -17.701 1.00 94.31 92 TRP A C 1
ATOM 748 O O . TRP A 1 92 ? 15.454 1.974 -18.299 1.00 94.31 92 TRP A O 1
ATOM 758 N N . LEU A 1 93 ? 14.088 0.396 -17.473 1.00 95.31 93 LEU A N 1
ATOM 759 C CA . LEU A 1 93 ? 14.901 -0.742 -17.918 1.00 95.31 93 LEU A CA 1
ATOM 760 C C . LEU A 1 93 ? 15.018 -0.813 -19.446 1.00 95.31 93 LEU A C 1
ATOM 762 O O . LEU A 1 93 ? 16.089 -1.132 -19.954 1.00 95.31 93 LEU A O 1
ATOM 766 N N . ILE A 1 94 ? 13.943 -0.508 -20.179 1.00 94.81 94 ILE A N 1
ATOM 767 C CA . ILE A 1 94 ? 13.963 -0.459 -21.648 1.00 94.81 94 ILE A CA 1
ATOM 768 C C . ILE A 1 94 ? 14.895 0.658 -22.128 1.00 94.81 94 ILE A C 1
ATOM 770 O O . ILE A 1 94 ? 15.750 0.402 -22.970 1.00 94.81 94 ILE A O 1
ATOM 774 N N . ALA A 1 95 ? 14.775 1.865 -21.570 1.00 93.69 95 ALA A N 1
ATOM 775 C CA . ALA A 1 95 ? 15.647 2.991 -21.907 1.00 93.69 95 ALA A CA 1
ATOM 776 C C . ALA A 1 95 ? 17.120 2.690 -21.577 1.00 93.69 95 ALA A C 1
ATOM 778 O O . ALA A 1 95 ? 18.011 2.992 -22.369 1.00 93.69 95 ALA A O 1
ATOM 779 N N . PHE A 1 96 ? 17.372 2.026 -20.445 1.00 92.81 96 PHE A N 1
ATOM 780 C CA . PHE A 1 96 ? 18.705 1.565 -20.062 1.00 92.81 96 PHE A CA 1
ATOM 781 C C . PHE A 1 96 ? 19.274 0.550 -21.061 1.00 92.81 96 PHE A C 1
ATOM 783 O O . PHE A 1 96 ? 20.406 0.698 -21.508 1.00 92.81 96 PHE A O 1
ATOM 790 N N . ALA A 1 97 ? 18.487 -0.456 -21.455 1.00 92.69 97 ALA A N 1
ATOM 791 C CA . ALA A 1 97 ? 18.911 -1.468 -22.423 1.00 92.69 97 ALA A CA 1
ATOM 792 C C . ALA A 1 97 ? 19.108 -0.901 -23.840 1.00 92.69 97 ALA A C 1
ATOM 794 O O . ALA A 1 97 ? 19.936 -1.410 -24.591 1.00 92.69 97 ALA A O 1
ATOM 795 N N . HIS A 1 98 ? 18.352 0.138 -24.203 1.00 92.44 98 HIS A N 1
ATOM 796 C CA . HIS A 1 98 ? 18.499 0.841 -25.476 1.00 92.44 98 HIS A CA 1
ATOM 797 C C . HIS A 1 98 ? 19.758 1.723 -25.522 1.00 92.44 98 HIS A C 1
ATOM 799 O O . HIS A 1 98 ? 20.269 2.000 -26.603 1.00 92.44 98 HIS A O 1
ATOM 805 N N . GLY A 1 99 ? 20.283 2.121 -24.358 1.00 88.50 99 GLY A N 1
ATOM 806 C CA . GLY A 1 99 ? 21.427 3.027 -24.250 1.00 88.50 99 GLY A CA 1
ATOM 807 C C . GLY A 1 99 ? 21.051 4.512 -24.255 1.00 88.50 99 GLY A C 1
ATOM 808 O O . GLY A 1 99 ? 21.945 5.350 -24.265 1.00 88.50 99 GLY A O 1
ATOM 809 N N . ASP A 1 100 ? 19.758 4.859 -24.172 1.00 85.62 100 ASP A N 1
ATOM 810 C CA . ASP A 1 100 ? 19.282 6.257 -24.112 1.00 85.62 100 ASP A CA 1
ATOM 811 C C . ASP A 1 100 ? 19.744 6.993 -22.838 1.00 85.62 100 ASP A C 1
ATOM 813 O O . ASP A 1 100 ? 19.643 8.215 -22.749 1.00 85.62 100 ASP A O 1
ATOM 817 N N . LEU A 1 101 ? 20.212 6.251 -21.829 1.00 80.19 101 LEU A N 1
ATOM 818 C CA . LEU A 1 101 ? 20.655 6.783 -20.538 1.00 80.19 101 LEU A CA 1
ATOM 819 C C . LEU A 1 101 ? 22.171 7.026 -20.442 1.00 80.19 101 LEU A C 1
ATOM 821 O O . LEU A 1 101 ? 22.605 7.563 -19.428 1.00 80.19 101 LEU A O 1
ATOM 825 N N . ASP A 1 102 ? 22.962 6.625 -21.444 1.00 72.94 102 ASP A N 1
ATOM 826 C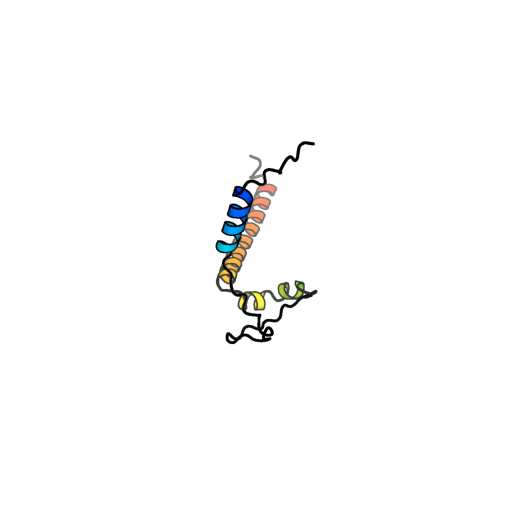 CA . ASP A 1 102 ? 24.438 6.673 -21.413 1.00 72.94 102 ASP A CA 1
ATOM 827 C C . ASP A 1 102 ? 25.022 7.812 -22.279 1.00 72.94 102 ASP A C 1
ATOM 829 O O . ASP A 1 102 ? 26.103 7.682 -22.856 1.00 72.94 102 ASP A O 1
ATOM 833 N N . GLN A 1 103 ? 24.291 8.930 -22.396 1.00 56.78 103 GLN A N 1
ATOM 834 C CA . GLN A 1 103 ? 24.704 10.136 -23.131 1.00 56.78 103 GLN A CA 1
ATOM 835 C C . GLN A 1 103 ? 25.074 11.300 -22.204 1.00 56.78 103 GLN A C 1
ATOM 837 O O . GLN A 1 103 ? 24.360 11.518 -21.198 1.00 56.78 103 GLN A O 1
#

InterPro domains:
  IPR013518 Potassium channel, inwardly rectifying, Kir, cytoplasmic [G3DSA:2.60.40.1400] (35-45)
  IPR016449 Potassium channel, inwardly rectifying, Kir [PTHR11767] (16-100)
  IPR040445 Potassium channel, inwardly rectifying, transmembrane domain [PF01007] (37-102)